Protein AF-A0A3L6S564-F1 (afdb_monomer_lite)

Structure (mmCIF, N/CA/C/O backbone):
data_AF-A0A3L6S564-F1
#
_entry.id   AF-A0A3L6S564-F1
#
loop_
_atom_site.group_PDB
_atom_site.id
_atom_site.type_symbol
_atom_site.label_atom_id
_atom_site.label_alt_id
_atom_site.label_comp_id
_atom_site.label_asym_id
_atom_site.label_entity_id
_atom_site.label_seq_id
_atom_site.pdbx_PDB_ins_code
_atom_site.Cartn_x
_atom_site.Cartn_y
_atom_site.Cartn_z
_atom_site.occupancy
_atom_site.B_iso_or_equiv
_atom_site.auth_seq_id
_atom_site.auth_comp_id
_atom_site.auth_asym_id
_atom_site.auth_atom_id
_atom_site.pdbx_PDB_model_num
ATOM 1 N N . MET A 1 1 ? 5.097 5.931 -23.939 1.00 43.75 1 MET A N 1
ATOM 2 C CA . MET A 1 1 ? 4.442 4.817 -23.217 1.00 43.75 1 MET A CA 1
ATOM 3 C C . MET A 1 1 ? 5.535 3.936 -22.619 1.00 43.75 1 MET A C 1
ATOM 5 O O . MET A 1 1 ? 5.958 2.979 -23.250 1.00 43.75 1 MET A O 1
ATOM 9 N N . GLY A 1 2 ? 6.104 4.337 -21.479 1.00 48.06 2 GLY A N 1
ATOM 10 C CA . GLY A 1 2 ? 7.137 3.556 -20.786 1.00 48.06 2 GLY A CA 1
ATOM 11 C C . GLY A 1 2 ? 6.464 2.526 -19.883 1.00 48.06 2 GLY A C 1
ATOM 12 O O . GLY A 1 2 ? 5.552 2.889 -19.152 1.00 48.06 2 GLY A O 1
ATOM 13 N N . ALA A 1 3 ? 6.848 1.256 -20.007 1.00 49.16 3 ALA A N 1
ATOM 14 C CA . ALA A 1 3 ? 6.129 0.096 -19.481 1.00 49.16 3 ALA A CA 1
ATOM 15 C C . ALA A 1 3 ? 5.793 0.186 -17.975 1.00 49.16 3 ALA A C 1
ATOM 17 O O . ALA A 1 3 ? 6.681 0.098 -17.131 1.00 49.16 3 ALA A O 1
ATOM 18 N N . SER A 1 4 ? 4.500 0.284 -17.658 1.00 58.25 4 SER A N 1
ATOM 19 C CA . SER A 1 4 ? 3.903 0.459 -16.321 1.00 58.25 4 SER A CA 1
ATOM 20 C C . SER A 1 4 ? 3.974 -0.777 -15.397 1.00 58.25 4 SER A C 1
ATOM 22 O O . SER A 1 4 ? 3.110 -0.959 -14.539 1.00 58.25 4 SER A O 1
ATOM 24 N N . PHE A 1 5 ? 4.939 -1.680 -15.607 1.00 62.75 5 PHE A N 1
ATOM 25 C CA . PHE A 1 5 ? 4.911 -3.028 -15.023 1.00 62.75 5 PHE A CA 1
ATOM 26 C C . PHE A 1 5 ? 6.298 -3.700 -14.917 1.00 62.75 5 PHE A C 1
ATO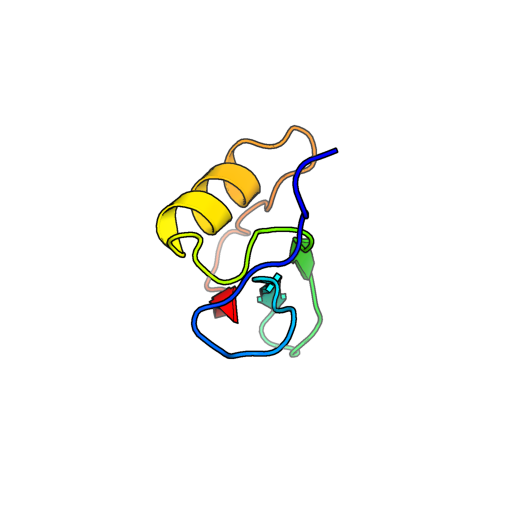M 28 O O . PHE A 1 5 ? 6.401 -4.895 -15.180 1.00 62.75 5 PHE A O 1
ATOM 35 N N . ARG A 1 6 ? 7.404 -2.997 -14.628 1.00 64.38 6 ARG A N 1
ATOM 36 C CA . ARG A 1 6 ? 8.721 -3.670 -14.518 1.00 64.38 6 ARG A CA 1
ATOM 37 C C . ARG A 1 6 ? 9.054 -4.024 -13.072 1.00 64.38 6 ARG A C 1
ATOM 39 O O . ARG A 1 6 ? 8.998 -3.193 -12.179 1.00 64.38 6 ARG A O 1
ATOM 46 N N . GLY A 1 7 ? 9.419 -5.281 -12.858 1.00 64.69 7 GLY A N 1
ATOM 47 C CA . GLY A 1 7 ? 9.934 -5.785 -11.590 1.00 64.69 7 GLY A CA 1
ATOM 48 C C . GLY A 1 7 ? 11.431 -6.050 -11.631 1.00 64.69 7 GLY A C 1
ATOM 49 O O . GLY A 1 7 ? 12.074 -5.930 -12.670 1.00 64.69 7 GLY A 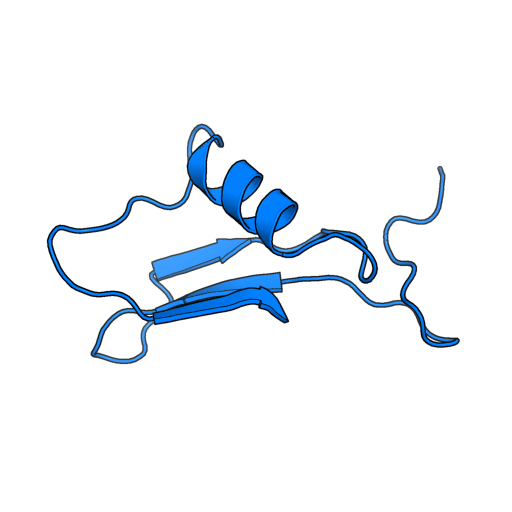O 1
ATOM 50 N N . ARG A 1 8 ? 11.983 -6.528 -10.508 1.00 68.62 8 ARG A N 1
ATOM 51 C CA . ARG A 1 8 ? 13.345 -7.101 -10.461 1.00 68.62 8 ARG A CA 1
ATOM 52 C C . ARG A 1 8 ? 13.462 -8.425 -11.241 1.00 68.62 8 ARG A C 1
ATOM 54 O O . ARG A 1 8 ? 14.565 -8.871 -11.535 1.00 68.62 8 ARG A O 1
ATOM 61 N N . LYS A 1 9 ? 12.339 -9.091 -11.521 1.00 71.62 9 LYS A N 1
ATOM 62 C CA . LYS A 1 9 ? 12.282 -10.383 -12.221 1.00 71.62 9 LYS A CA 1
ATOM 63 C C . LYS A 1 9 ? 12.055 -10.173 -13.725 1.00 71.62 9 LYS A C 1
ATOM 65 O O . LYS A 1 9 ? 11.540 -9.143 -14.136 1.00 71.62 9 LYS A O 1
ATOM 70 N N . ASN A 1 10 ? 12.370 -11.185 -14.538 1.00 73.50 10 ASN A N 1
ATOM 71 C CA . ASN A 1 10 ? 12.217 -11.158 -16.006 1.00 73.50 10 ASN A CA 1
ATOM 72 C C . ASN A 1 10 ? 10.752 -11.139 -16.498 1.00 73.50 10 ASN A C 1
ATOM 74 O O . ASN A 1 10 ? 10.505 -11.240 -17.696 1.00 73.50 10 ASN A O 1
ATOM 78 N N . HIS A 1 11 ? 9.783 -11.053 -15.587 1.00 74.69 11 HIS A N 1
ATOM 79 C CA . HIS A 1 11 ? 8.367 -10.903 -15.893 1.00 74.69 11 HIS A CA 1
ATOM 80 C C . HIS A 1 11 ? 7.848 -9.599 -15.301 1.00 74.69 11 HIS A C 1
ATOM 82 O O . HIS A 1 11 ? 8.384 -9.082 -14.320 1.00 74.69 11 HIS A O 1
ATOM 88 N N . ALA A 1 12 ? 6.785 -9.088 -15.910 1.00 80.44 12 ALA A N 1
ATOM 89 C CA . ALA A 1 12 ? 6.125 -7.892 -15.438 1.00 80.44 12 ALA A CA 1
ATOM 90 C C . ALA A 1 12 ? 5.574 -8.100 -14.018 1.00 80.44 12 ALA A C 1
ATOM 92 O O . ALA A 1 12 ? 4.864 -9.075 -13.773 1.00 80.44 12 ALA A O 1
ATOM 93 N N . THR A 1 13 ? 5.906 -7.203 -13.087 1.00 83.69 13 THR A N 1
ATOM 94 C CA . THR A 1 13 ? 5.340 -7.199 -11.729 1.00 83.69 13 THR A CA 1
ATOM 95 C C . THR A 1 13 ? 4.859 -5.804 -11.360 1.00 83.69 13 THR A C 1
ATOM 97 O O . THR A 1 13 ? 5.346 -4.798 -11.888 1.00 83.69 13 THR A O 1
ATOM 100 N N . GLN A 1 14 ? 3.894 -5.760 -10.448 1.00 88.75 14 GLN A N 1
ATOM 101 C CA . GLN A 1 14 ? 3.364 -4.536 -9.868 1.00 88.75 14 GLN A CA 1
ATOM 102 C C . GLN A 1 14 ? 3.227 -4.693 -8.369 1.00 88.75 14 GLN A C 1
ATOM 104 O O . GLN A 1 14 ? 2.895 -5.787 -7.915 1.00 88.75 14 GLN A O 1
ATOM 109 N N . ASN A 1 15 ? 3.423 -3.589 -7.657 1.00 89.25 15 ASN A N 1
ATOM 110 C CA . ASN A 1 15 ? 3.135 -3.534 -6.240 1.00 89.25 15 ASN A CA 1
ATOM 111 C C . ASN A 1 15 ? 1.641 -3.275 -6.015 1.00 89.25 15 ASN A C 1
ATOM 113 O O . ASN A 1 15 ? 1.029 -2.420 -6.674 1.00 89.25 15 ASN A O 1
ATOM 117 N N . VAL A 1 16 ? 1.072 -3.994 -5.053 1.00 90.81 16 VAL A N 1
ATOM 118 C CA . VAL A 1 16 ? -0.291 -3.812 -4.558 1.00 90.81 16 VAL A CA 1
ATOM 119 C C . VAL A 1 16 ? -0.235 -3.585 -3.057 1.00 90.81 16 VAL A C 1
ATOM 121 O O . VAL A 1 16 ? 0.268 -4.415 -2.305 1.00 90.81 16 VAL A O 1
ATOM 124 N N . MET A 1 17 ? -0.804 -2.472 -2.608 1.00 93.81 17 MET A N 1
ATOM 125 C CA . MET A 1 17 ? -1.077 -2.244 -1.199 1.00 93.81 17 MET A CA 1
ATOM 126 C C . MET A 1 17 ? -2.502 -2.674 -0.879 1.00 93.81 17 MET A C 1
ATOM 128 O O . MET A 1 17 ? -3.453 -2.232 -1.523 1.00 93.81 17 MET A O 1
ATOM 132 N N . ALA A 1 18 ? -2.652 -3.486 0.159 1.00 93.81 18 ALA A N 1
ATOM 133 C CA . ALA A 1 18 ? -3.944 -3.846 0.712 1.00 93.81 18 ALA A CA 1
ATOM 134 C C . ALA A 1 18 ? -3.999 -3.503 2.200 1.00 93.81 18 ALA A C 1
ATOM 136 O O . ALA A 1 18 ? -3.040 -3.724 2.947 1.00 93.81 18 ALA A O 1
ATOM 137 N N . ALA A 1 19 ? -5.144 -2.978 2.625 1.00 92.06 19 ALA A N 1
ATOM 138 C CA . ALA A 1 19 ? -5.468 -2.796 4.026 1.00 92.06 19 ALA A CA 1
ATOM 139 C C . ALA A 1 19 ? -6.717 -3.606 4.368 1.00 92.06 19 ALA A C 1
ATOM 141 O O . ALA A 1 19 ? -7.712 -3.567 3.633 1.00 92.06 19 ALA A O 1
ATOM 142 N N . ILE A 1 20 ? -6.648 -4.340 5.475 1.00 91.31 20 ILE A N 1
ATOM 143 C CA . ILE A 1 20 ? -7.728 -5.208 5.942 1.00 91.31 20 ILE A CA 1
ATOM 144 C C . ILE A 1 20 ? -8.120 -4.875 7.380 1.00 91.31 20 ILE A C 1
ATOM 146 O O . ILE A 1 20 ? -7.272 -4.500 8.200 1.00 91.31 20 ILE A O 1
ATOM 150 N N . ASP A 1 21 ? -9.409 -5.024 7.676 1.00 87.25 21 ASP A N 1
ATOM 151 C CA . ASP A 1 21 ? -9.921 -4.982 9.044 1.00 87.25 21 ASP A CA 1
ATOM 152 C C . ASP A 1 21 ? -9.639 -6.301 9.798 1.00 87.25 21 ASP A C 1
ATOM 154 O O . ASP A 1 21 ? -9.048 -7.247 9.269 1.00 87.25 21 ASP A O 1
ATOM 158 N N . PHE A 1 22 ? -10.033 -6.361 11.072 1.00 85.12 22 PHE A N 1
ATOM 159 C CA . PHE A 1 22 ? -9.853 -7.557 11.905 1.00 85.12 22 PHE A CA 1
ATOM 160 C C . PHE A 1 22 ? -10.714 -8.748 11.483 1.00 85.12 22 PHE A C 1
ATOM 162 O O . PHE A 1 22 ? -10.384 -9.881 11.828 1.00 85.12 22 PHE A O 1
ATOM 169 N N . ASP A 1 23 ? -11.764 -8.501 10.706 1.00 89.38 23 ASP A N 1
ATOM 170 C CA . ASP A 1 23 ? -12.601 -9.537 10.110 1.00 89.38 23 ASP A CA 1
ATOM 171 C C . ASP A 1 23 ? -12.041 -10.004 8.752 1.00 89.38 23 ASP A C 1
ATOM 173 O O . ASP A 1 23 ? -12.714 -10.726 8.013 1.00 89.38 23 ASP A O 1
ATOM 177 N N . LEU A 1 24 ? -10.803 -9.605 8.423 1.00 88.56 24 LEU A N 1
ATOM 178 C CA . LEU A 1 24 ? -10.081 -9.931 7.192 1.00 88.56 24 LEU A CA 1
ATOM 179 C C . LEU A 1 24 ? -10.761 -9.406 5.920 1.00 88.56 24 LE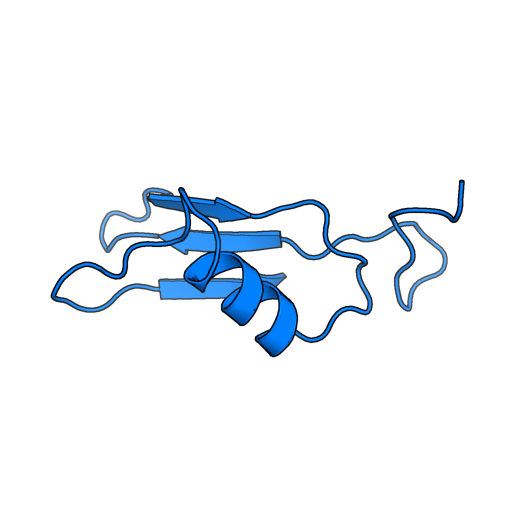U A C 1
ATOM 181 O O . LEU A 1 24 ? -10.534 -9.929 4.825 1.00 88.56 24 LEU A O 1
ATOM 185 N N . ARG A 1 25 ? -11.579 -8.357 6.035 1.00 90.25 25 ARG A N 1
ATOM 186 C CA . ARG A 1 25 ? -12.200 -7.704 4.881 1.00 90.25 25 ARG A CA 1
ATOM 187 C C . ARG A 1 25 ? -11.279 -6.623 4.348 1.00 90.25 25 ARG A C 1
ATOM 189 O O . ARG A 1 25 ? -10.760 -5.807 5.108 1.00 90.25 25 ARG A O 1
ATOM 196 N N . PHE A 1 26 ? -11.109 -6.585 3.030 1.00 90.31 26 PHE A N 1
ATOM 197 C CA . PHE A 1 26 ? -10.419 -5.480 2.375 1.00 90.31 26 PHE A CA 1
ATOM 198 C C . PHE A 1 26 ? -11.211 -4.193 2.560 1.00 90.31 26 PHE A C 1
ATOM 200 O O . PHE A 1 26 ? -12.339 -4.070 2.087 1.00 90.31 26 PHE A O 1
ATOM 207 N N . ILE A 1 27 ? -10.585 -3.230 3.224 1.00 91.50 27 ILE A N 1
ATOM 208 C CA . ILE A 1 27 ? -11.124 -1.880 3.391 1.00 91.50 27 ILE A CA 1
ATOM 209 C C . ILE A 1 27 ? -10.448 -0.887 2.445 1.00 91.50 27 ILE A C 1
ATOM 211 O O . ILE A 1 27 ? -10.964 0.205 2.223 1.00 91.50 27 ILE A O 1
ATOM 215 N N . TYR A 1 28 ? -9.315 -1.274 1.851 1.00 92.88 28 TYR A N 1
ATOM 216 C CA . TYR A 1 28 ? -8.626 -0.498 0.829 1.00 92.88 28 TYR A CA 1
ATOM 217 C C . TYR A 1 28 ? -7.700 -1.379 -0.014 1.00 92.88 28 TYR A C 1
ATOM 219 O O . TYR A 1 28 ? -7.016 -2.256 0.520 1.00 92.88 28 TYR A O 1
ATOM 227 N N . VAL A 1 29 ? -7.646 -1.108 -1.321 1.00 93.56 29 VAL A N 1
ATOM 228 C CA . VAL A 1 29 ? -6.703 -1.725 -2.263 1.00 93.56 29 VAL A CA 1
ATOM 229 C C . VAL A 1 29 ? -6.169 -0.647 -3.204 1.00 93.56 29 VAL A C 1
ATOM 231 O O . VAL A 1 29 ? -6.944 0.038 -3.871 1.00 93.56 29 VAL A O 1
ATOM 234 N N . LEU A 1 30 ? -4.846 -0.524 -3.285 1.00 94.00 30 LEU A N 1
ATOM 235 C CA . LEU A 1 30 ? -4.138 0.337 -4.227 1.00 94.00 30 LEU A CA 1
ATOM 236 C C . LEU A 1 30 ? -3.205 -0.515 -5.081 1.00 94.00 30 LEU A C 1
ATOM 238 O O . LEU A 1 30 ? -2.254 -1.100 -4.578 1.00 94.00 30 LEU A O 1
ATOM 242 N N . ALA A 1 31 ? -3.482 -0.564 -6.379 1.00 91.94 31 ALA A N 1
ATOM 243 C CA . ALA A 1 31 ? -2.704 -1.305 -7.365 1.00 91.94 31 ALA A CA 1
ATOM 244 C C . ALA A 1 31 ? -2.124 -0.358 -8.426 1.00 91.94 31 ALA A C 1
ATOM 246 O O . ALA A 1 31 ? -2.470 0.825 -8.484 1.00 91.94 31 ALA A O 1
ATOM 247 N N . GLY A 1 32 ? -1.273 -0.898 -9.297 1.00 89.12 32 GLY A N 1
ATOM 248 C CA . GLY A 1 32 ? -0.749 -0.172 -10.456 1.00 89.12 32 GLY A CA 1
ATOM 249 C C . GLY A 1 32 ? 0.615 0.480 -10.239 1.00 89.12 32 GLY A C 1
ATOM 250 O O . GLY A 1 32 ? 1.083 1.207 -11.113 1.00 89.12 32 GLY A O 1
ATOM 251 N N . TRP A 1 33 ? 1.261 0.220 -9.103 1.00 90.62 33 TRP A N 1
ATOM 252 C CA . TRP A 1 33 ? 2.628 0.664 -8.855 1.00 90.62 33 TRP A CA 1
ATOM 253 C C . TRP A 1 33 ? 3.629 -0.279 -9.521 1.00 90.62 33 TRP A C 1
ATOM 255 O O . TRP A 1 33 ? 3.417 -1.486 -9.567 1.00 90.62 33 TRP A O 1
ATOM 265 N N . GLU A 1 34 ? 4.724 0.260 -10.053 1.00 88.12 34 GLU A N 1
ATOM 266 C CA . GLU A 1 34 ? 5.808 -0.550 -10.617 1.00 88.12 34 GLU A CA 1
ATOM 267 C C . GLU A 1 34 ? 6.375 -1.488 -9.538 1.00 88.12 34 GLU A C 1
ATOM 269 O O . GLU A 1 34 ? 6.532 -1.083 -8.389 1.00 88.12 34 GLU A O 1
ATOM 274 N N . GLY A 1 35 ? 6.691 -2.736 -9.892 1.00 84.19 35 GLY A N 1
ATOM 275 C CA . GLY A 1 35 ? 7.144 -3.746 -8.929 1.00 84.19 35 GLY A CA 1
ATOM 276 C C . GLY A 1 35 ? 8.495 -3.465 -8.255 1.00 84.19 35 GLY A C 1
ATOM 277 O O . GLY A 1 35 ? 8.955 -4.238 -7.419 1.00 84.19 35 GLY A O 1
ATOM 278 N N . THR A 1 36 ? 9.185 -2.406 -8.670 1.00 83.44 36 THR A N 1
ATOM 279 C CA . THR A 1 36 ? 10.419 -1.893 -8.060 1.00 83.44 36 THR A CA 1
ATOM 280 C C . THR A 1 36 ? 10.173 -0.704 -7.132 1.00 83.44 36 THR A C 1
ATOM 282 O O . THR A 1 36 ? 11.120 -0.230 -6.502 1.00 83.44 36 THR A O 1
ATOM 285 N N . ALA A 1 37 ? 8.939 -0.200 -7.050 1.00 88.19 37 ALA A N 1
ATOM 286 C CA . ALA A 1 37 ? 8.604 0.931 -6.202 1.00 88.19 37 ALA A CA 1
ATOM 287 C C . ALA A 1 37 ? 8.854 0.593 -4.727 1.00 88.19 37 ALA A C 1
ATOM 289 O O . ALA A 1 37 ? 8.606 -0.517 -4.266 1.00 88.19 37 ALA A O 1
ATOM 290 N N . HIS A 1 38 ? 9.341 1.570 -3.968 1.00 89.81 38 HIS A N 1
ATOM 291 C CA . HIS A 1 38 ? 9.504 1.406 -2.529 1.00 89.81 38 HIS A CA 1
ATOM 292 C C . HIS A 1 38 ? 8.141 1.392 -1.835 1.00 89.81 38 HIS A C 1
ATOM 294 O O . HIS A 1 38 ? 7.323 2.278 -2.085 1.00 89.81 38 HIS A O 1
ATOM 300 N N . ASP A 1 39 ? 7.936 0.474 -0.891 1.00 90.19 39 ASP A N 1
ATOM 301 C CA . ASP A 1 39 ? 6.683 0.351 -0.129 1.00 90.19 39 ASP A CA 1
ATOM 302 C C . ASP A 1 39 ? 6.260 1.668 0.534 1.00 90.19 39 ASP A C 1
ATOM 304 O O . ASP A 1 39 ? 5.080 2.003 0.565 1.00 90.19 39 ASP A O 1
ATOM 308 N N . ALA A 1 40 ? 7.227 2.471 0.994 1.00 91.38 40 ALA A N 1
ATOM 309 C CA . ALA A 1 40 ? 6.970 3.790 1.571 1.00 91.38 40 ALA A CA 1
ATOM 310 C C . ALA A 1 40 ? 6.334 4.776 0.573 1.00 91.38 40 ALA A C 1
ATOM 312 O O . ALA A 1 40 ? 5.526 5.611 0.971 1.00 91.38 40 ALA A O 1
ATOM 313 N N . LEU A 1 41 ? 6.674 4.684 -0.718 1.00 93.06 41 LEU A N 1
ATOM 314 C CA . LEU A 1 41 ? 6.063 5.509 -1.765 1.00 93.06 41 LEU A CA 1
ATOM 315 C C . LEU A 1 41 ? 4.626 5.067 -2.039 1.00 93.06 41 LEU A C 1
ATOM 317 O O . LEU A 1 41 ? 3.748 5.919 -2.149 1.00 93.06 41 LEU A O 1
ATOM 321 N N . VAL A 1 42 ? 4.389 3.753 -2.091 1.00 92.62 42 VAL A N 1
ATOM 322 C CA . VAL A 1 42 ? 3.046 3.181 -2.271 1.00 92.62 42 VAL A CA 1
ATOM 323 C C . VAL A 1 42 ? 2.147 3.551 -1.085 1.00 92.62 42 VAL A C 1
ATOM 325 O O . VAL A 1 42 ? 1.012 3.979 -1.280 1.00 92.62 42 VAL A O 1
ATOM 328 N N . LEU A 1 43 ? 2.674 3.471 0.142 1.00 92.50 43 LEU A N 1
ATOM 329 C CA . LEU A 1 43 ? 1.972 3.888 1.356 1.00 92.50 43 LEU A CA 1
ATOM 330 C C . LEU A 1 43 ? 1.674 5.391 1.363 1.00 92.50 43 LEU A C 1
ATOM 332 O O . LEU A 1 43 ? 0.561 5.788 1.699 1.00 92.50 43 LEU A O 1
ATOM 336 N N . ARG A 1 44 ? 2.643 6.235 0.990 1.00 93.88 44 ARG A N 1
ATOM 337 C CA . ARG A 1 44 ? 2.430 7.687 0.926 1.00 93.88 44 ARG A CA 1
ATOM 338 C C . ARG A 1 44 ? 1.327 8.041 -0.072 1.00 93.88 44 ARG A C 1
ATOM 340 O O . ARG A 1 44 ? 0.428 8.794 0.279 1.00 93.88 44 ARG A O 1
ATOM 347 N N . ASP A 1 45 ? 1.356 7.455 -1.269 1.00 93.88 45 ASP A N 1
ATOM 348 C CA . ASP A 1 45 ? 0.304 7.647 -2.277 1.00 93.88 45 ASP A CA 1
ATOM 349 C C . ASP A 1 45 ? -1.065 7.191 -1.760 1.00 93.88 45 ASP A C 1
ATOM 351 O O . ASP A 1 45 ? -2.058 7.900 -1.916 1.00 93.88 45 ASP A O 1
ATOM 355 N N . ALA A 1 46 ? -1.124 6.050 -1.067 1.00 93.75 46 ALA A N 1
ATOM 356 C CA . ALA A 1 46 ? -2.360 5.593 -0.445 1.00 93.75 46 ALA A CA 1
ATOM 357 C C . ALA A 1 46 ? -2.930 6.616 0.547 1.00 93.75 46 ALA A C 1
ATOM 359 O O . ALA A 1 46 ? -4.144 6.776 0.595 1.00 93.75 46 ALA A O 1
ATOM 360 N N . LEU A 1 47 ? -2.088 7.315 1.312 1.00 93.44 47 LEU A N 1
ATOM 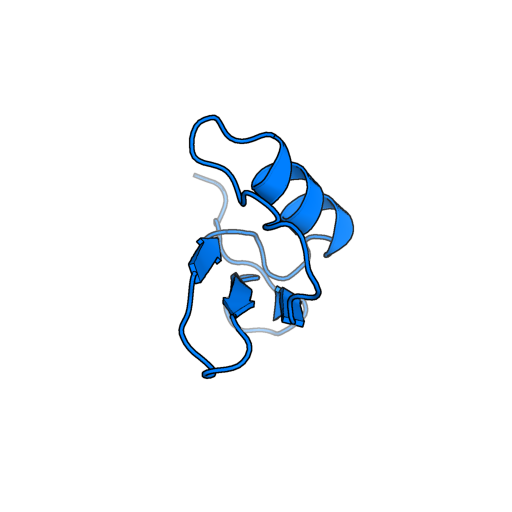361 C CA . LEU A 1 47 ? -2.518 8.293 2.318 1.00 93.44 47 LEU A CA 1
ATOM 362 C C . LEU A 1 47 ? -2.856 9.673 1.730 1.00 93.44 47 LEU A C 1
ATOM 364 O O . LEU A 1 47 ? -3.749 10.343 2.242 1.00 93.44 47 LEU A O 1
ATOM 368 N N . GLU A 1 48 ? -2.150 10.106 0.684 1.00 94.56 48 GLU A N 1
ATOM 369 C CA . GLU A 1 48 ? -2.275 11.457 0.109 1.00 94.56 48 GLU A CA 1
ATOM 370 C C . GLU A 1 48 ? -3.373 11.575 -0.963 1.00 94.56 48 GLU A C 1
ATOM 372 O O . GLU A 1 48 ? -3.791 12.683 -1.305 1.00 94.56 48 GLU A O 1
ATOM 377 N N . ARG A 1 49 ? -3.868 10.453 -1.500 1.00 93.81 49 ARG A N 1
ATOM 378 C CA . ARG A 1 49 ? -4.961 10.446 -2.485 1.00 93.81 49 ARG A CA 1
ATOM 379 C C . ARG A 1 49 ? -6.262 11.022 -1.920 1.00 93.81 49 ARG A C 1
ATOM 381 O O . ARG A 1 49 ? -6.630 10.762 -0.780 1.00 93.81 49 ARG A O 1
ATOM 388 N N . GLU A 1 50 ? -7.032 11.700 -2.774 1.00 92.06 50 GLU A N 1
ATOM 389 C CA . GLU A 1 50 ? -8.340 12.285 -2.420 1.00 92.06 50 GLU A CA 1
ATOM 390 C C . GLU A 1 50 ? -9.321 11.243 -1.842 1.00 92.06 50 GLU A C 1
ATOM 392 O O . GLU A 1 50 ? -9.965 11.480 -0.822 1.00 92.06 50 GLU A O 1
ATOM 397 N N . ASN A 1 51 ? -9.347 10.045 -2.434 1.00 89.56 51 ASN A N 1
ATOM 398 C CA . ASN A 1 51 ? -10.063 8.865 -1.928 1.00 89.56 51 ASN A CA 1
ATOM 399 C C . ASN A 1 51 ? -9.090 7.832 -1.332 1.00 89.56 51 ASN A C 1
ATOM 401 O O . ASN A 1 51 ? -9.207 6.628 -1.567 1.00 89.56 51 ASN A O 1
ATOM 405 N N . GLY A 1 52 ? -8.062 8.329 -0.646 1.00 91.75 52 GLY A N 1
ATOM 406 C CA . GLY A 1 52 ? -6.993 7.541 -0.054 1.00 91.75 52 GLY A CA 1
ATOM 407 C C . GLY A 1 52 ? -7.431 6.694 1.139 1.00 91.75 52 GLY A C 1
ATOM 408 O O . GLY A 1 52 ? -8.543 6.807 1.662 1.00 91.75 52 GLY A O 1
ATOM 409 N N . LEU A 1 53 ? -6.519 5.833 1.577 1.00 92.00 53 LEU A N 1
ATOM 410 C CA . LEU A 1 53 ? -6.655 5.011 2.766 1.00 92.00 53 LEU A CA 1
ATOM 411 C C . LEU A 1 53 ? -6.933 5.892 3.988 1.00 92.00 53 LEU A C 1
ATOM 413 O O . LEU A 1 53 ? -6.076 6.653 4.438 1.00 92.00 53 LEU A O 1
ATOM 417 N N . ARG A 1 54 ? -8.118 5.728 4.578 1.00 89.25 54 ARG A N 1
ATOM 418 C CA . ARG A 1 54 ? -8.452 6.324 5.872 1.00 89.25 54 ARG A CA 1
ATOM 419 C C . ARG A 1 54 ? -8.189 5.315 6.969 1.00 89.25 54 ARG A C 1
ATOM 421 O O . ARG A 1 54 ? -8.851 4.286 7.031 1.00 89.25 54 ARG A O 1
ATOM 428 N N . VAL A 1 55 ? -7.228 5.622 7.831 1.00 83.31 55 VAL A N 1
ATOM 429 C CA . VAL A 1 55 ? -6.897 4.773 8.975 1.00 83.31 55 VAL A CA 1
ATOM 430 C C . VAL A 1 55 ? -7.997 4.942 10.034 1.00 83.31 55 VAL A C 1
ATOM 432 O O . VAL A 1 55 ? -8.127 6.039 10.582 1.00 83.31 55 VAL A O 1
ATOM 435 N N . PRO A 1 56 ? -8.822 3.912 10.310 1.00 75.00 56 PRO A N 1
ATOM 436 C CA . PRO A 1 56 ? -9.840 4.000 11.350 1.00 75.00 56 PRO A CA 1
ATOM 437 C C . PRO A 1 56 ? -9.185 4.074 12.734 1.00 75.00 56 PRO A C 1
ATOM 439 O O . PRO A 1 56 ? -8.052 3.633 12.927 1.00 75.00 56 PRO A O 1
ATOM 442 N N . GLN A 1 57 ? -9.908 4.608 13.722 1.00 76.06 57 GLN A N 1
ATOM 443 C CA . GLN A 1 57 ? -9.441 4.622 15.107 1.00 76.06 57 GLN A CA 1
ATOM 444 C C . GLN A 1 57 ? -9.370 3.176 15.625 1.00 76.06 57 GLN A C 1
ATOM 446 O O . GLN A 1 57 ? -10.388 2.546 15.898 1.00 76.06 57 GLN A O 1
ATOM 451 N N . GLY A 1 58 ? -8.158 2.628 15.691 1.00 72.56 58 GLY A N 1
ATOM 452 C CA . GLY A 1 58 ? -7.918 1.215 15.967 1.00 72.56 58 GLY A CA 1
ATOM 453 C C . GLY A 1 58 ? -6.647 0.726 15.280 1.00 72.56 58 GLY A C 1
ATOM 454 O O . GLY A 1 58 ?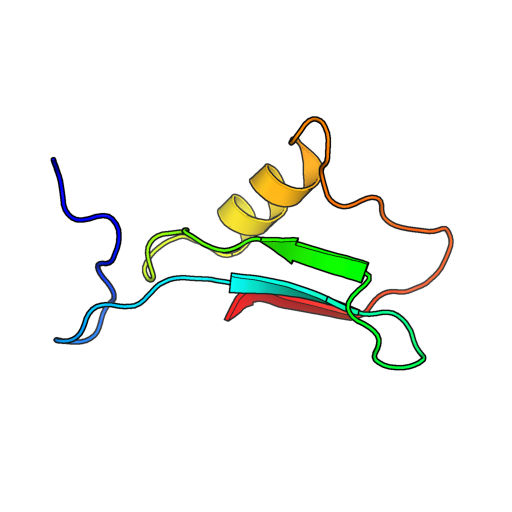 -5.845 1.516 14.785 1.00 72.56 58 GLY A O 1
ATOM 455 N N . LYS A 1 59 ? -6.441 -0.591 15.261 1.00 76.88 59 LYS A N 1
ATOM 456 C CA . LYS A 1 59 ? -5.319 -1.218 14.556 1.00 76.88 59 LYS A CA 1
ATOM 457 C C . LYS A 1 59 ? -5.825 -1.857 13.263 1.00 76.88 59 LYS A C 1
ATOM 459 O O . LYS A 1 59 ? -6.922 -2.395 13.214 1.00 76.88 59 LYS A O 1
ATOM 464 N N . MET A 1 60 ? -5.010 -1.770 12.221 1.00 77.69 60 MET A N 1
ATOM 465 C CA . MET A 1 60 ? -5.282 -2.283 10.882 1.00 77.69 60 MET A CA 1
ATOM 466 C C . MET A 1 60 ? -4.054 -3.057 10.414 1.00 77.69 60 MET A C 1
ATOM 468 O O . MET A 1 60 ? -2.926 -2.703 10.773 1.00 77.69 60 MET A O 1
ATOM 472 N N . ILE A 1 61 ? -4.262 -4.110 9.629 1.00 81.12 61 ILE A N 1
ATOM 473 C CA . ILE A 1 61 ? -3.161 -4.836 8.996 1.00 81.12 61 ILE A CA 1
ATOM 474 C C . ILE A 1 61 ? -2.982 -4.243 7.600 1.00 81.12 61 ILE A C 1
ATOM 476 O O . ILE A 1 61 ? -3.933 -4.163 6.824 1.00 81.12 61 ILE A O 1
ATOM 480 N N . THR A 1 62 ? -1.762 -3.803 7.298 1.00 81.31 62 THR A N 1
ATOM 481 C CA . THR A 1 62 ? -1.381 -3.302 5.974 1.00 81.31 62 THR A CA 1
ATOM 482 C C . THR A 1 62 ? -0.253 -4.150 5.419 1.00 81.31 62 THR A C 1
ATOM 484 O O . THR A 1 62 ? 0.645 -4.566 6.154 1.00 81.31 62 THR A O 1
ATOM 487 N N . HIS A 1 63 ? -0.319 -4.424 4.123 1.00 84.94 63 HIS A N 1
ATOM 488 C CA . HIS A 1 63 ? 0.734 -5.124 3.407 1.00 84.94 63 HIS A CA 1
ATOM 489 C C . HIS A 1 63 ? 0.903 -4.509 2.022 1.00 84.94 63 HIS A C 1
ATOM 491 O O . HIS A 1 63 ? -0.084 -4.144 1.382 1.00 84.94 63 HIS A O 1
ATOM 497 N N . VAL A 1 64 ? 2.153 -4.400 1.584 1.00 83.12 64 VAL A N 1
ATOM 498 C CA . VAL A 1 64 ? 2.524 -4.072 0.209 1.00 83.12 64 VAL A CA 1
ATOM 499 C C . VAL A 1 64 ? 3.213 -5.314 -0.343 1.00 83.12 64 VAL A C 1
ATOM 501 O O . VAL A 1 64 ? 4.152 -5.807 0.281 1.00 83.12 64 VAL A O 1
ATOM 504 N N . ALA A 1 65 ? 2.687 -5.851 -1.441 1.00 78.56 65 ALA A N 1
ATOM 505 C CA . ALA A 1 65 ? 3.191 -7.045 -2.122 1.00 78.56 65 ALA A CA 1
ATOM 506 C C . ALA A 1 65 ? 3.588 -6.725 -3.556 1.00 78.56 65 ALA A C 1
ATOM 508 O O . ALA A 1 65 ? 2.898 -5.859 -4.139 1.00 78.56 65 ALA A O 1
#

Organism: Panicum miliaceum (NCBI:txid4540)

Foldseek 3Di:
DPDLFDAPDPDGHWKKKFKADPVRDTPDIDIRHYNHDDPVVSQVCQVPDPPHDDDPPDDIDMDID

Radius of gyration: 12.96 Å; chains: 1; bounding box: 26×23×39 Å

pLDDT: mean 83.69, std 11.92, range [43.75, 94.56]

Secondary structure (DSSP, 8-state):
---TTB-SSSSB-EEEEEEE-TT--EEEEEEEEETTS-HHHHHHHHHHSTT-----SS--EEEE-

Sequence (65 aa):
MGASFRGRKNHATQNVMAAIDFDLRFIYVLAGWEGTAHDALVLRDALERENGLRVPQGKMITHVA

InterPro domains:
  IPR045249 Putative 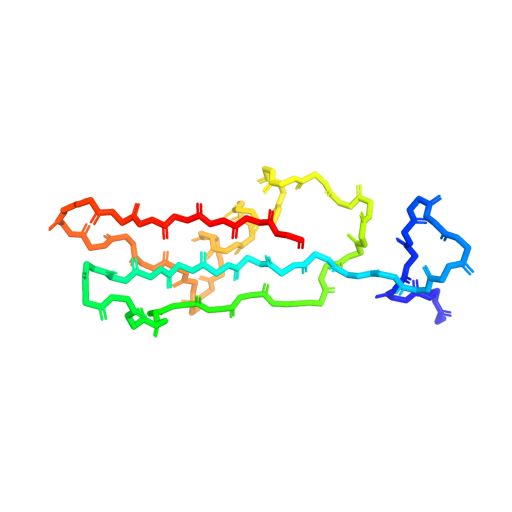nuclease HARBI1-like [PTHR22930] (6-59)